Protein AF-A0A257RYE4-F1 (afdb_monomer)

Solvent-accessible surface area (backbone atoms only — not comparable to full-atom values): 8168 Å² total; per-residue (Å²): 142,91,80,87,78,92,73,82,79,84,75,86,45,85,80,33,40,86,55,72,39,76,69,47,79,41,74,54,96,78,28,30,35,41,33,24,20,39,55,48,86,47,36,35,88,93,44,72,76,59,67,23,27,33,32,30,32,32,14,76,34,89,86,32,77,66,42,45,20,61,78,75,15,63,53,46,64,40,50,80,56,34,47,49,28,53,45,74,47,48,75,47,85,86,32,39,30,35,28,32,25,35,39,45,88,49,67,57,56,55,50,91,85,35,56,69,59,32,64,77,27,52,55,86,39,78,36,78,74,47,43,54,44,79,57,93,50,39,55,42,73,66,129

Structure (mmCIF, N/CA/C/O backbone):
data_A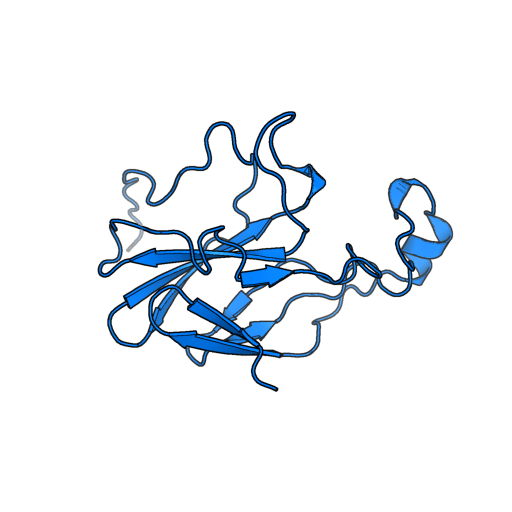F-A0A257RYE4-F1
#
_entry.id   AF-A0A257RYE4-F1
#
loop_
_atom_site.group_PDB
_atom_site.id
_atom_site.type_symbol
_atom_site.label_atom_id
_atom_site.label_alt_id
_atom_site.label_comp_id
_atom_site.label_asym_id
_atom_site.label_entity_id
_atom_site.label_seq_id
_atom_site.pdbx_PDB_ins_code
_atom_site.Cartn_x
_atom_site.Cartn_y
_atom_site.Cartn_z
_atom_site.occupancy
_atom_site.B_iso_or_equiv
_atom_site.auth_seq_id
_atom_site.auth_comp_id
_atom_site.auth_asym_id
_atom_site.auth_atom_id
_atom_site.pdbx_PDB_model_num
ATOM 1 N N . MET A 1 1 ? -31.290 11.494 1.521 1.00 61.91 1 MET A N 1
ATOM 2 C CA . MET A 1 1 ? -30.238 11.565 2.557 1.00 61.91 1 MET A CA 1
ATOM 3 C C . MET A 1 1 ? -28.946 11.955 1.848 1.00 61.91 1 MET A C 1
ATOM 5 O O . MET A 1 1 ? -28.357 11.114 1.193 1.00 61.91 1 MET A O 1
ATOM 9 N N . MET A 1 2 ? -28.600 13.244 1.813 1.00 76.50 2 MET A N 1
ATOM 10 C CA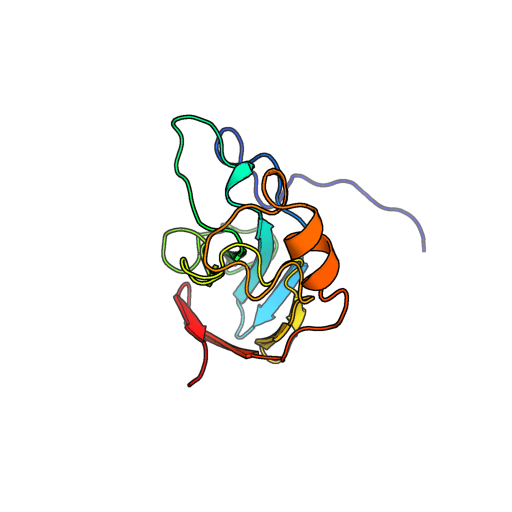 . MET A 1 2 ? -27.451 13.769 1.051 1.00 76.50 2 MET A CA 1
ATOM 11 C C . MET A 1 2 ? -26.900 15.007 1.761 1.00 76.50 2 MET A C 1
ATOM 13 O O . MET A 1 2 ? -27.008 16.126 1.271 1.00 76.50 2 MET A O 1
ATOM 17 N N . ARG A 1 3 ? -26.373 14.835 2.969 1.00 91.44 3 ARG A N 1
ATOM 18 C CA . ARG A 1 3 ? -25.585 15.888 3.605 1.00 91.44 3 ARG A CA 1
ATOM 19 C C . ARG A 1 3 ? -24.353 15.241 4.198 1.00 91.44 3 ARG A C 1
ATOM 21 O O . ARG A 1 3 ? -24.472 14.374 5.057 1.00 91.44 3 ARG A O 1
ATOM 28 N N . TRP A 1 4 ? -23.205 15.650 3.685 1.00 94.69 4 TRP A N 1
ATOM 29 C CA . TRP A 1 4 ? -21.902 15.247 4.181 1.00 94.69 4 TRP A CA 1
ATOM 30 C C . TRP A 1 4 ? -21.352 16.366 5.059 1.00 94.69 4 TRP A C 1
ATOM 32 O O . TRP A 1 4 ? -21.536 17.545 4.750 1.00 94.69 4 TRP A O 1
ATOM 42 N N . THR A 1 5 ? -20.693 15.983 6.146 1.00 96.12 5 THR A N 1
ATOM 43 C CA . THR A 1 5 ? -19.939 16.890 7.011 1.00 96.12 5 THR A CA 1
ATOM 44 C C . THR A 1 5 ? -18.484 16.463 6.933 1.00 96.12 5 THR A C 1
ATOM 46 O O . THR A 1 5 ? -18.185 15.293 7.167 1.00 96.12 5 THR A O 1
ATOM 49 N N . LEU A 1 6 ? -17.59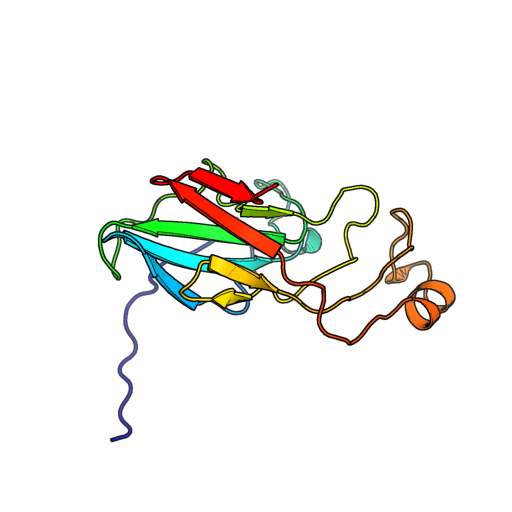9 17.394 6.579 1.00 96.94 6 LEU A N 1
ATOM 50 C CA . LEU A 1 6 ? -16.161 17.154 6.642 1.00 96.94 6 LEU A CA 1
ATOM 51 C C . LEU A 1 6 ? -15.733 17.074 8.109 1.00 96.94 6 LEU A C 1
ATOM 53 O O . LEU A 1 6 ? -16.173 17.879 8.929 1.00 96.94 6 LEU A O 1
ATOM 57 N N . LEU A 1 7 ? -14.897 16.089 8.410 1.00 97.12 7 LEU A N 1
ATOM 58 C CA . LEU A 1 7 ? -14.270 15.882 9.710 1.00 97.12 7 LEU A CA 1
ATOM 59 C C . LEU A 1 7 ? -12.753 16.007 9.549 1.00 97.12 7 LEU A C 1
ATOM 61 O O . LEU A 1 7 ? -12.251 16.053 8.422 1.00 97.12 7 LEU A O 1
ATOM 65 N N . ASP A 1 8 ? -12.039 16.021 10.670 1.00 97.12 8 ASP A N 1
ATOM 66 C CA . ASP A 1 8 ? -10.580 15.968 10.673 1.00 97.12 8 ASP A CA 1
ATOM 67 C C . ASP A 1 8 ? -10.065 14.689 9.982 1.00 97.12 8 ASP A C 1
ATOM 69 O O . ASP A 1 8 ? -10.727 13.641 10.033 1.00 97.12 8 ASP A O 1
ATOM 73 N N . PRO A 1 9 ? -8.893 14.748 9.322 1.00 96.69 9 PRO A N 1
ATOM 74 C CA . PRO A 1 9 ? -8.304 13.579 8.684 1.00 96.69 9 PRO A CA 1
ATOM 75 C C . PRO A 1 9 ? -7.966 12.498 9.718 1.00 96.69 9 PRO A C 1
ATOM 77 O O . PRO A 1 9 ? -7.473 12.786 10.805 1.00 96.69 9 PRO A O 1
ATOM 80 N N . LEU A 1 10 ? -8.188 11.230 9.356 1.00 97.31 10 LEU A N 1
ATOM 81 C CA . LEU A 1 10 ? -7.843 10.090 10.217 1.00 97.31 10 LEU A CA 1
ATOM 82 C C . LEU A 1 10 ? -6.329 9.845 10.286 1.00 97.31 10 LEU A C 1
ATOM 84 O O . LEU A 1 10 ? -5.809 9.435 11.321 1.00 97.31 10 LEU A O 1
ATOM 88 N N . ILE A 1 11 ? -5.649 10.037 9.154 1.00 97.56 11 ILE A N 1
ATOM 89 C CA . ILE A 1 11 ? -4.225 9.774 8.943 1.00 97.56 11 ILE A CA 1
ATOM 90 C C . ILE A 1 11 ? -3.704 10.876 8.018 1.00 97.56 11 ILE A C 1
ATOM 92 O O . ILE A 1 11 ? -4.344 11.177 7.008 1.00 97.56 11 ILE A O 1
ATOM 96 N N . THR A 1 12 ? -2.550 11.455 8.347 1.00 96.62 12 THR A N 1
ATOM 97 C CA . THR A 1 12 ? -1.797 12.342 7.450 1.00 96.62 12 THR A CA 1
ATOM 98 C C . THR A 1 12 ? -0.418 11.748 7.164 1.00 96.62 12 THR A C 1
ATOM 100 O O . THR A 1 12 ? 0.071 10.894 7.907 1.00 96.62 12 THR A O 1
ATOM 103 N N . ALA A 1 13 ? 0.191 12.163 6.055 1.00 95.81 13 ALA A N 1
ATOM 104 C CA . ALA A 1 13 ? 1.520 11.726 5.619 1.00 95.81 13 ALA A CA 1
ATOM 105 C C . ALA A 1 13 ? 2.402 12.933 5.256 1.00 95.81 13 ALA A C 1
ATOM 107 O O . ALA A 1 13 ? 3.200 12.884 4.319 1.00 95.81 13 ALA A O 1
ATOM 108 N N . ASP A 1 14 ? 2.228 14.032 5.995 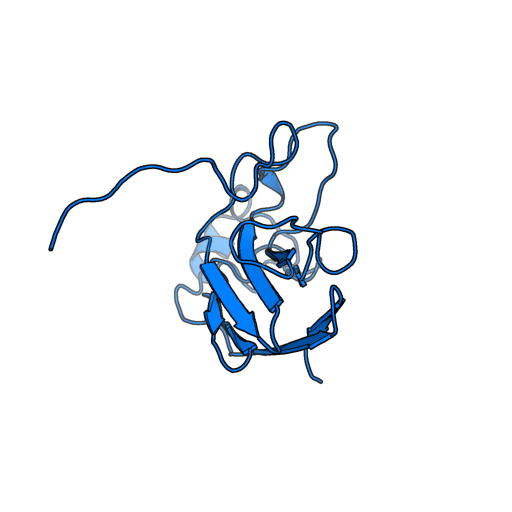1.00 94.88 14 ASP A N 1
ATOM 109 C CA . ASP A 1 14 ? 2.938 15.288 5.771 1.00 94.88 14 ASP A CA 1
ATOM 110 C C . ASP A 1 14 ? 4.457 15.070 5.849 1.00 94.88 14 ASP A C 1
ATOM 112 O O . ASP A 1 14 ? 4.970 14.510 6.819 1.00 94.88 14 ASP A O 1
ATOM 116 N N . GLY A 1 15 ? 5.179 15.482 4.802 1.00 94.00 15 GLY A N 1
ATOM 117 C CA . GLY A 1 15 ? 6.628 15.275 4.688 1.00 94.00 15 GLY A CA 1
ATOM 118 C C . GLY A 1 15 ? 7.060 13.814 4.490 1.00 94.00 15 GLY A C 1
ATOM 119 O O . GLY A 1 15 ? 8.244 13.514 4.627 1.00 94.00 15 GLY A O 1
ATOM 120 N N . VAL A 1 16 ? 6.124 12.903 4.194 1.00 95.12 16 VAL A N 1
ATOM 121 C CA . VAL A 1 16 ? 6.403 11.477 3.956 1.00 95.12 16 VAL A CA 1
ATOM 122 C C . VAL A 1 16 ? 6.032 11.066 2.537 1.00 95.12 16 VAL A C 1
ATOM 124 O O . VAL A 1 16 ? 6.875 10.535 1.822 1.00 95.12 16 VAL A O 1
ATOM 127 N N . CYS A 1 17 ? 4.781 11.275 2.127 1.00 94.62 17 CYS A N 1
ATOM 128 C CA . CYS A 1 17 ? 4.273 10.846 0.824 1.00 94.62 17 CYS A CA 1
ATOM 129 C C . CYS A 1 17 ? 3.091 11.724 0.409 1.00 94.62 17 CYS A C 1
ATOM 131 O O . CYS A 1 17 ? 2.244 12.044 1.242 1.00 94.62 17 CYS A O 1
ATOM 133 N N . ASN A 1 18 ? 3.012 12.098 -0.870 1.00 94.69 18 ASN A N 1
ATOM 134 C CA . ASN A 1 18 ? 1.939 12.969 -1.364 1.00 94.69 18 ASN A CA 1
ATOM 135 C C . ASN A 1 18 ? 0.640 12.214 -1.733 1.00 94.69 18 ASN A C 1
ATOM 137 O O . ASN A 1 18 ? -0.404 12.843 -1.901 1.00 94.69 18 ASN A O 1
ATOM 141 N N . GLU A 1 19 ? 0.688 10.881 -1.817 1.00 95.94 19 GLU A N 1
ATOM 142 C CA . GLU A 1 19 ? -0.409 10.036 -2.295 1.00 95.94 19 GLU A CA 1
ATOM 143 C C . GLU A 1 19 ? -0.722 8.892 -1.316 1.00 95.94 19 GLU A C 1
ATOM 145 O O . GLU A 1 19 ? 0.074 7.968 -1.115 1.00 95.94 19 GLU A O 1
ATOM 150 N N . LEU A 1 20 ? -1.923 8.951 -0.730 1.00 97.75 20 LEU A N 1
ATOM 151 C CA . LEU A 1 20 ? -2.574 7.855 -0.007 1.00 97.75 20 LEU A CA 1
ATOM 152 C C . LEU A 1 20 ? -3.794 7.403 -0.822 1.00 97.75 20 LEU A C 1
ATOM 154 O O . LEU A 1 20 ? -4.932 7.774 -0.530 1.00 97.75 20 LEU A O 1
ATOM 158 N N . GLU A 1 21 ? -3.556 6.673 -1.910 1.00 98.19 21 GLU A N 1
ATOM 159 C CA . GLU A 1 21 ? -4.588 6.386 -2.904 1.00 98.19 21 GLU A CA 1
ATOM 160 C C . GLU A 1 21 ? -5.582 5.313 -2.450 1.00 98.19 21 GLU A C 1
ATOM 162 O O . GLU A 1 21 ? -5.229 4.319 -1.812 1.00 98.19 21 GLU A O 1
ATOM 167 N N . ARG A 1 22 ? -6.847 5.477 -2.859 1.00 97.69 22 ARG A N 1
ATOM 168 C CA . ARG A 1 22 ? -7.952 4.542 -2.575 1.00 97.69 22 ARG A CA 1
ATOM 169 C C . ARG A 1 22 ? -8.051 4.146 -1.088 1.00 97.69 22 ARG A C 1
ATOM 171 O O . ARG A 1 22 ? -8.131 2.947 -0.789 1.00 97.69 22 ARG A O 1
ATOM 178 N N . PRO A 1 23 ? -8.068 5.113 -0.151 1.00 98.12 23 PRO A N 1
ATOM 179 C CA . PRO A 1 23 ? -8.146 4.792 1.262 1.00 98.12 23 PRO A CA 1
ATOM 180 C C . PRO A 1 23 ? -9.461 4.064 1.559 1.00 98.12 23 PRO A C 1
ATOM 182 O O . PRO A 1 23 ? -10.538 4.509 1.155 1.00 98.12 23 PRO A O 1
ATOM 185 N N . HIS A 1 24 ? -9.379 2.935 2.256 1.00 98.56 24 HIS A N 1
ATOM 186 C CA . HIS A 1 24 ? -10.547 2.159 2.665 1.00 98.56 24 HIS A CA 1
ATOM 187 C C . HIS A 1 24 ? -10.319 1.506 4.026 1.00 98.56 24 HIS A C 1
ATOM 189 O O . HIS A 1 24 ? -9.211 1.085 4.353 1.00 98.56 24 HIS A O 1
ATOM 195 N N . ALA A 1 25 ? -11.386 1.437 4.823 1.00 98.19 25 ALA A N 1
ATOM 196 C CA . ALA A 1 25 ? -11.360 0.830 6.145 1.00 98.19 25 ALA A CA 1
ATOM 197 C C . ALA A 1 25 ? -11.947 -0.588 6.114 1.00 98.19 25 ALA A C 1
ATOM 199 O O . ALA A 1 25 ? -13.034 -0.803 5.577 1.00 98.19 25 ALA A O 1
ATOM 200 N N . VAL A 1 26 ? -11.264 -1.531 6.758 1.00 98.44 26 VAL A N 1
ATOM 201 C CA . VAL A 1 26 ? -11.737 -2.892 7.026 1.00 98.44 26 VAL A CA 1
ATOM 202 C C . VAL A 1 26 ? -11.819 -3.078 8.538 1.00 98.44 26 VAL A C 1
ATOM 204 O O . VAL A 1 26 ? -10.831 -2.900 9.252 1.00 98.44 26 VAL A O 1
ATOM 207 N N . SER A 1 27 ? -13.002 -3.436 9.043 1.00 98.00 27 SER A N 1
ATOM 208 C CA . SER A 1 27 ? -13.148 -3.858 10.437 1.00 98.00 27 SER A CA 1
ATOM 209 C C . SER A 1 27 ? -12.886 -5.353 10.538 1.00 98.00 27 SER A C 1
ATOM 211 O O . SER A 1 27 ? -13.553 -6.151 9.881 1.00 98.00 27 SER A O 1
ATOM 213 N N . TYR A 1 28 ? -11.913 -5.736 11.358 1.00 98.19 28 TYR A N 1
ATOM 214 C CA . TYR A 1 28 ? -11.535 -7.131 11.538 1.00 98.19 28 TYR A CA 1
ATOM 215 C C . TYR A 1 28 ? -11.111 -7.378 12.984 1.00 98.19 28 TYR A C 1
ATOM 217 O O . TYR A 1 28 ? -10.267 -6.669 13.529 1.00 98.19 28 TYR A O 1
ATOM 225 N N . ARG A 1 29 ? -11.730 -8.382 13.623 1.00 96.75 29 ARG A N 1
ATOM 226 C CA . ARG A 1 29 ? -11.457 -8.801 15.014 1.00 96.75 29 ARG A CA 1
ATOM 227 C C . ARG A 1 29 ? -11.418 -7.643 16.025 1.00 96.75 29 ARG A C 1
ATOM 229 O O . ARG A 1 29 ? -10.537 -7.577 16.875 1.00 96.75 29 ARG A O 1
ATOM 236 N N . GLY A 1 30 ? -12.382 -6.726 15.927 1.00 96.88 30 GLY A N 1
ATOM 237 C CA . GLY A 1 30 ? -12.507 -5.589 16.847 1.00 96.88 30 GLY A CA 1
ATOM 238 C C . GLY A 1 30 ? -11.502 -4.456 16.613 1.00 96.88 30 GLY A C 1
ATOM 239 O O . GLY A 1 30 ? -11.475 -3.516 17.398 1.00 96.88 30 GLY A O 1
ATOM 240 N N . GLN A 1 31 ? -10.703 -4.518 15.545 1.00 98.25 31 GLN A N 1
ATOM 241 C CA . GLN A 1 31 ? -9.825 -3.432 15.112 1.00 98.25 31 GLN A CA 1
ATOM 242 C C . GLN A 1 31 ? -10.305 -2.828 13.787 1.00 98.25 31 GLN A C 1
ATOM 244 O O . GLN A 1 31 ? -11.052 -3.454 13.029 1.00 98.25 31 GLN A O 1
ATOM 249 N N . TYR A 1 32 ? -9.851 -1.606 13.516 1.00 98.62 32 TYR A N 1
ATOM 250 C CA . TYR A 1 32 ? -10.033 -0.891 12.259 1.00 98.62 32 TYR A CA 1
ATOM 251 C C . TYR A 1 32 ? -8.695 -0.810 11.536 1.00 98.62 32 TYR A C 1
ATOM 253 O O . TYR A 1 32 ? -7.739 -0.245 12.063 1.00 98.62 32 TYR A O 1
ATOM 261 N N . TYR A 1 33 ? -8.644 -1.368 10.332 1.00 98.81 33 TYR A N 1
ATOM 262 C CA . TYR A 1 33 ? -7.497 -1.299 9.438 1.00 98.81 33 TYR A CA 1
ATOM 263 C C . TYR A 1 33 ? -7.819 -0.320 8.318 1.00 98.81 33 TYR A C 1
ATOM 265 O O . TYR A 1 33 ? -8.799 -0.527 7.608 1.00 98.81 33 TYR A O 1
ATOM 273 N N . VAL A 1 34 ? -7.028 0.738 8.161 1.00 98.75 34 VAL A N 1
ATOM 274 C CA . VAL A 1 34 ? -7.136 1.652 7.017 1.00 98.75 34 VAL A CA 1
ATOM 275 C C . VAL A 1 34 ? -5.998 1.342 6.066 1.00 98.75 34 VAL A C 1
ATOM 277 O O . VAL A 1 34 ? -4.835 1.459 6.449 1.00 98.75 34 VAL A O 1
ATOM 280 N N . PHE A 1 35 ? -6.345 0.943 4.848 1.00 98.88 35 PHE A N 1
ATOM 281 C CA . PHE A 1 35 ? -5.410 0.583 3.792 1.00 98.88 35 PHE A CA 1
ATOM 282 C C . PHE A 1 35 ? -5.430 1.608 2.662 1.00 98.88 35 PHE A C 1
ATOM 284 O O . PHE A 1 35 ? -6.475 2.194 2.380 1.00 98.88 35 PHE A O 1
ATOM 291 N N . TRP A 1 36 ? -4.298 1.780 1.984 1.00 98.81 36 TRP A N 1
ATOM 292 C CA . TRP A 1 36 ? -4.164 2.614 0.789 1.00 98.81 36 TRP A CA 1
ATOM 293 C C . TRP A 1 36 ? -3.063 2.076 -0.133 1.00 98.81 36 TRP A C 1
ATOM 295 O O . TRP A 1 36 ? -2.174 1.335 0.293 1.00 98.81 36 TRP A O 1
ATOM 305 N N . SER A 1 37 ? -3.122 2.444 -1.410 1.00 98.56 37 SER A N 1
ATOM 306 C CA . SER A 1 37 ? -2.031 2.217 -2.363 1.00 98.56 37 SER A CA 1
ATOM 307 C C . SER A 1 37 ? -1.104 3.428 -2.399 1.00 98.56 37 SER A C 1
ATOM 309 O O . SER A 1 37 ? -1.554 4.562 -2.254 1.00 98.56 37 SER A O 1
ATOM 311 N N . THR A 1 38 ? 0.189 3.198 -2.603 1.00 97.56 38 THR A N 1
ATOM 312 C CA . THR A 1 38 ? 1.144 4.273 -2.902 1.00 97.56 38 THR A CA 1
ATOM 313 C C . THR A 1 38 ? 2.276 3.761 -3.789 1.00 97.56 38 THR A C 1
ATOM 315 O O . THR A 1 38 ? 2.498 2.548 -3.890 1.00 97.56 38 THR A O 1
ATOM 318 N N . GLN A 1 39 ? 2.954 4.673 -4.480 1.00 95.88 39 GLN A N 1
ATOM 319 C CA . GLN A 1 39 ? 4.033 4.361 -5.418 1.00 95.88 39 GLN A CA 1
ATOM 320 C C . GLN A 1 39 ? 5.391 4.741 -4.822 1.00 95.88 39 GLN A C 1
ATOM 322 O O . GLN A 1 39 ? 5.512 5.676 -4.038 1.00 95.88 39 GLN A O 1
ATOM 327 N N . ALA A 1 40 ? 6.456 4.051 -5.224 1.00 94.81 40 ALA A N 1
ATOM 328 C CA . ALA A 1 40 ? 7.797 4.383 -4.739 1.00 94.81 40 ALA A CA 1
ATOM 329 C C . ALA A 1 40 ? 8.237 5.816 -5.109 1.00 94.81 40 ALA A C 1
ATOM 331 O O . ALA A 1 40 ? 9.045 6.421 -4.412 1.00 94.81 40 ALA A O 1
ATOM 332 N N . THR A 1 41 ? 7.712 6.365 -6.207 1.00 93.38 41 THR A N 1
ATOM 333 C CA . THR A 1 41 ? 8.111 7.667 -6.765 1.00 93.38 41 THR A CA 1
ATOM 334 C C . THR A 1 41 ? 7.492 8.874 -6.069 1.00 93.38 41 THR A C 1
ATOM 336 O O . THR A 1 41 ? 7.875 9.996 -6.385 1.00 93.38 41 THR A O 1
ATOM 339 N N . VAL A 1 42 ? 6.533 8.659 -5.167 1.00 95.19 42 VAL A N 1
ATOM 340 C CA . VAL A 1 42 ? 5.743 9.728 -4.532 1.00 95.19 42 VAL A CA 1
ATOM 341 C C . VAL A 1 42 ? 6.091 9.973 -3.063 1.00 95.19 42 VAL A C 1
ATOM 343 O O . VAL A 1 42 ? 5.491 10.826 -2.405 1.00 95.19 42 VAL A O 1
ATOM 346 N N . PHE A 1 43 ? 7.101 9.260 -2.563 1.00 96.19 43 PHE A N 1
ATOM 347 C CA . PHE A 1 43 ? 7.726 9.553 -1.280 1.00 96.19 43 PHE A CA 1
ATOM 348 C C . PHE A 1 43 ? 8.562 10.837 -1.344 1.00 96.19 43 PHE A C 1
ATOM 350 O O . PHE A 1 43 ? 9.167 11.161 -2.368 1.00 96.19 43 PHE A O 1
ATOM 357 N N . GLU A 1 44 ? 8.609 11.547 -0.220 1.00 94.12 44 GLU A N 1
ATOM 358 C CA . GLU A 1 44 ? 9.365 12.786 -0.055 1.00 94.12 44 GLU A CA 1
ATOM 359 C C . GLU A 1 44 ? 10.872 12.563 -0.243 1.00 94.12 44 GLU A C 1
ATOM 361 O O . GLU A 1 44 ? 11.448 11.566 0.211 1.00 94.12 44 GLU A O 1
ATOM 366 N N . GLN A 1 45 ? 11.547 13.518 -0.885 1.00 89.81 45 GLN A N 1
ATOM 367 C CA . GLN A 1 45 ? 12.983 13.411 -1.113 1.00 89.81 45 GLN A CA 1
ATOM 368 C C . GLN A 1 45 ? 13.752 13.594 0.200 1.00 89.81 45 GLN A C 1
ATOM 370 O O . GLN A 1 45 ? 13.590 14.578 0.913 1.00 89.81 45 GLN A O 1
ATOM 375 N N . GLY A 1 46 ? 14.629 12.641 0.521 1.00 86.88 46 GLY A N 1
ATOM 376 C CA . GLY A 1 46 ? 15.384 12.648 1.781 1.00 86.88 46 GLY A CA 1
ATOM 377 C C . GLY A 1 46 ? 14.580 12.182 3.002 1.00 86.88 46 GLY A C 1
ATOM 378 O O . GLY A 1 46 ? 15.140 12.119 4.096 1.00 86.88 46 GLY A O 1
ATOM 379 N N . GLY A 1 47 ? 13.304 11.826 2.818 1.00 88.06 47 GLY A N 1
ATOM 380 C CA . GLY A 1 47 ? 12.466 11.175 3.819 1.00 88.06 47 GLY A CA 1
ATOM 381 C C . GLY A 1 47 ? 12.566 9.642 3.791 1.00 88.06 47 GLY A C 1
ATOM 382 O O . GLY A 1 47 ? 13.378 9.068 3.055 1.00 88.06 47 GLY A O 1
ATOM 383 N N . PRO A 1 48 ? 11.748 8.946 4.602 1.00 88.38 48 PRO A N 1
ATOM 384 C CA . PRO A 1 48 ? 11.601 7.499 4.498 1.00 88.38 48 PRO A CA 1
ATOM 385 C C . PRO A 1 48 ? 10.995 7.126 3.139 1.00 88.38 48 PRO A C 1
ATOM 387 O O . PRO A 1 48 ? 10.042 7.752 2.685 1.00 88.38 48 PRO A O 1
ATOM 390 N N . VAL A 1 49 ? 11.527 6.076 2.512 1.00 93.69 49 VAL A N 1
ATOM 391 C CA . VAL A 1 49 ? 11.061 5.567 1.214 1.00 93.69 49 VAL A CA 1
ATOM 392 C C . VAL A 1 49 ? 10.594 4.123 1.336 1.00 93.69 49 VAL A C 1
ATOM 394 O O . VAL A 1 49 ? 11.054 3.376 2.203 1.00 93.69 49 VAL A O 1
ATOM 397 N N . GLY A 1 50 ? 9.710 3.704 0.436 1.00 95.12 50 GLY A N 1
ATOM 398 C CA . GLY A 1 50 ? 9.299 2.311 0.335 1.00 95.12 50 GLY A CA 1
ATOM 399 C C . GLY A 1 50 ? 8.871 1.913 -1.079 1.00 95.12 50 GLY A C 1
ATOM 400 O O . GLY A 1 50 ? 8.810 2.757 -1.973 1.00 95.12 50 GLY A O 1
ATOM 401 N N . PRO A 1 51 ? 8.647 0.611 -1.313 1.00 97.19 51 PRO A N 1
ATOM 402 C CA . PRO A 1 51 ? 8.263 0.101 -2.623 1.00 97.19 51 PRO A CA 1
ATOM 403 C C . PRO A 1 51 ? 6.824 0.485 -2.987 1.00 97.19 51 PRO A C 1
ATOM 405 O O . PRO A 1 51 ? 5.979 0.687 -2.123 1.00 97.19 51 PRO A O 1
ATOM 408 N N . THR A 1 52 ? 6.513 0.480 -4.283 1.00 97.88 52 THR A N 1
ATOM 409 C CA . THR A 1 52 ? 5.120 0.517 -4.746 1.00 97.88 52 THR A CA 1
ATOM 410 C C . THR A 1 52 ? 4.350 -0.668 -4.162 1.00 97.88 52 THR A C 1
ATOM 412 O O . THR A 1 52 ? 4.794 -1.818 -4.266 1.00 97.88 52 THR A O 1
ATOM 415 N N . GLY A 1 53 ? 3.197 -0.403 -3.551 1.00 98.25 53 GLY A N 1
ATOM 416 C CA . GLY A 1 53 ? 2.461 -1.444 -2.847 1.00 98.25 53 GLY A CA 1
ATOM 417 C C . GLY A 1 53 ? 1.232 -0.971 -2.081 1.00 98.25 53 GLY A C 1
ATOM 418 O O . GLY A 1 53 ? 0.765 0.160 -2.223 1.00 98.25 53 GLY A O 1
ATOM 419 N N . LEU A 1 54 ? 0.719 -1.890 -1.268 1.00 98.81 54 LEU A N 1
ATOM 420 C CA . LEU A 1 54 ? -0.335 -1.687 -0.287 1.00 98.81 54 LEU A CA 1
ATOM 421 C C . LEU A 1 54 ? 0.291 -1.342 1.062 1.00 98.81 54 LEU A C 1
ATOM 423 O O . LEU A 1 54 ? 1.136 -2.078 1.586 1.00 98.81 54 LEU A O 1
ATOM 427 N N . TYR A 1 55 ? -0.192 -0.256 1.643 1.00 98.81 55 TYR A N 1
ATOM 428 C CA . TYR A 1 55 ? 0.178 0.209 2.966 1.00 98.81 55 TYR A CA 1
ATOM 429 C C . TYR A 1 55 ? -1.058 0.278 3.858 1.00 98.81 55 TYR A C 1
ATOM 431 O O . TYR A 1 55 ? -2.190 0.290 3.371 1.00 98.81 55 TYR A O 1
ATOM 439 N N . GLY A 1 56 ? -0.855 0.300 5.172 1.00 98.62 56 GLY A N 1
ATOM 440 C CA . GLY A 1 56 ? -1.948 0.417 6.118 1.00 98.62 56 GLY A CA 1
ATOM 441 C C . GLY A 1 56 ? -1.541 0.781 7.541 1.00 98.62 56 GLY A C 1
ATOM 442 O O . GLY A 1 56 ? -0.406 0.581 7.981 1.00 98.62 56 GLY A O 1
ATOM 443 N N . MET A 1 57 ? -2.523 1.283 8.284 1.00 98.81 57 MET A N 1
ATOM 444 C CA . MET A 1 57 ? -2.453 1.482 9.731 1.00 98.81 57 MET A CA 1
ATOM 445 C C . MET A 1 57 ? -3.612 0.771 10.422 1.00 98.81 57 MET A C 1
ATOM 447 O O . MET A 1 57 ? -4.665 0.549 9.825 1.00 98.81 57 MET A O 1
ATOM 451 N N . VAL A 1 58 ? -3.432 0.449 11.701 1.00 98.88 58 VAL A N 1
ATOM 452 C CA . VAL A 1 58 ? -4.450 -0.194 12.536 1.00 98.88 58 VAL A CA 1
ATOM 453 C C . VAL A 1 58 ? -4.762 0.639 13.776 1.00 98.88 58 VAL A C 1
ATOM 455 O O . VAL A 1 58 ? -3.873 1.256 14.364 1.00 98.88 58 VAL A O 1
ATOM 458 N N . ALA A 1 59 ? -6.023 0.634 14.198 1.00 98.69 59 ALA A N 1
ATOM 459 C CA . ALA A 1 59 ? -6.503 1.302 15.401 1.00 98.69 59 ALA A CA 1
ATOM 460 C C . ALA A 1 59 ? -7.574 0.468 16.130 1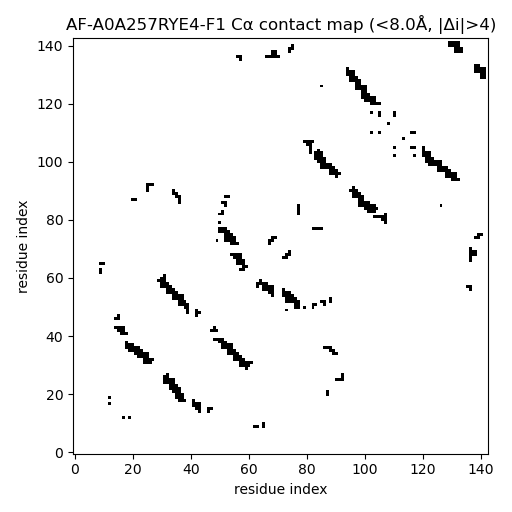.00 98.69 59 ALA A C 1
ATOM 462 O O . ALA A 1 59 ? -8.278 -0.327 15.503 1.00 98.69 59 ALA A O 1
ATOM 463 N N . PRO A 1 60 ? -7.754 0.658 17.452 1.00 98.00 60 PRO A N 1
ATOM 464 C CA . PRO A 1 60 ? -8.864 0.055 18.194 1.00 98.00 60 PRO A CA 1
ATOM 465 C C . PRO A 1 60 ? -10.216 0.743 17.919 1.00 98.00 60 PRO A C 1
ATOM 467 O O . PRO A 1 60 ? -11.262 0.212 18.282 1.00 98.00 60 PRO A O 1
ATOM 470 N N . SER A 1 61 ? -10.216 1.923 17.289 1.00 97.75 61 SER A N 1
ATOM 471 C CA . SER A 1 61 ? -11.419 2.670 16.911 1.00 97.75 61 SER A CA 1
ATOM 472 C C . SER A 1 61 ? -11.254 3.304 15.528 1.00 97.75 61 SER A C 1
ATOM 474 O O . SER A 1 61 ? -10.130 3.555 15.096 1.00 97.75 61 SER A O 1
ATOM 476 N N . LEU A 1 62 ? -12.365 3.613 14.852 1.00 96.69 62 LEU A N 1
ATOM 477 C CA . LEU A 1 62 ? -12.344 4.272 13.541 1.00 96.69 62 LEU A CA 1
ATOM 478 C C . LEU A 1 62 ? -11.602 5.620 13.565 1.00 96.69 62 LEU A C 1
ATOM 480 O O . LEU A 1 62 ? -10.979 5.994 12.576 1.00 96.69 62 LEU A O 1
ATOM 484 N N . PHE A 1 63 ? -11.643 6.331 14.692 1.00 97.31 63 PHE A N 1
ATOM 485 C CA . PHE A 1 63 ? -10.992 7.632 14.866 1.00 97.31 63 PHE A CA 1
ATOM 486 C C . PHE A 1 63 ? -9.597 7.529 15.503 1.00 97.31 63 PHE A C 1
ATOM 488 O O . PHE A 1 63 ? -9.030 8.535 15.917 1.00 97.31 63 PHE A O 1
ATOM 495 N N . GLY A 1 64 ? -9.021 6.324 15.575 1.00 96.44 64 GLY A N 1
ATOM 496 C CA . GLY A 1 64 ? -7.658 6.112 16.056 1.00 96.44 64 GLY A CA 1
ATOM 497 C C . GLY A 1 64 ? -7.548 5.751 17.549 1.00 96.44 64 GLY A C 1
ATOM 498 O O . GLY A 1 64 ? -8.522 5.283 18.152 1.00 96.44 64 GLY A O 1
ATOM 499 N N . PRO A 1 65 ? -6.352 5.916 18.148 1.00 97.06 65 PRO A N 1
ATOM 500 C CA . PRO A 1 65 ? -5.110 6.318 17.481 1.00 97.06 65 PRO A CA 1
ATOM 501 C C . PRO A 1 65 ? -4.609 5.224 16.525 1.00 97.06 65 PRO A C 1
ATOM 503 O O . PRO A 1 65 ? -4.630 4.037 16.859 1.00 97.06 65 PRO A O 1
ATOM 506 N N . TYR A 1 66 ? -4.174 5.634 15.333 1.00 98.50 66 TYR A N 1
ATOM 507 C CA . TYR A 1 66 ? -3.622 4.737 14.319 1.00 98.50 66 TYR A CA 1
ATOM 508 C C . TYR A 1 66 ? -2.136 4.470 14.561 1.00 98.50 66 TYR A C 1
ATOM 510 O O . TYR A 1 66 ? -1.385 5.368 14.938 1.00 98.50 66 TYR A O 1
ATOM 518 N N . ARG A 1 67 ? -1.712 3.225 14.324 1.00 98.38 67 ARG A N 1
ATOM 519 C CA . ARG A 1 67 ? -0.302 2.814 14.319 1.00 98.38 67 ARG A CA 1
ATOM 520 C C . ARG A 1 67 ? 0.040 2.051 13.034 1.00 98.38 67 ARG A C 1
ATOM 522 O O . ARG A 1 67 ? -0.828 1.338 12.522 1.00 98.38 67 ARG A O 1
ATOM 529 N N . PRO A 1 68 ? 1.268 2.179 12.510 1.00 98.38 68 PRO A N 1
ATOM 530 C CA . PRO A 1 68 ? 1.670 1.525 11.269 1.00 98.38 68 PRO A CA 1
ATOM 531 C C . PRO A 1 68 ? 1.650 -0.002 11.394 1.00 98.38 68 PRO A C 1
ATOM 533 O O . PRO A 1 68 ? 2.191 -0.564 12.347 1.00 98.38 68 PRO A O 1
ATOM 536 N N . ILE A 1 69 ? 1.069 -0.677 10.401 1.00 98.75 69 ILE A N 1
ATOM 537 C CA . ILE A 1 69 ? 1.162 -2.138 10.277 1.00 98.75 69 ILE A CA 1
ATOM 538 C C . ILE A 1 69 ? 2.611 -2.515 9.936 1.00 98.75 69 ILE A C 1
ATOM 540 O O . ILE A 1 69 ? 3.285 -1.801 9.199 1.00 98.75 69 ILE A O 1
ATOM 544 N N . ASN A 1 70 ? 3.119 -3.618 10.480 1.00 98.62 70 ASN A N 1
ATOM 545 C CA . ASN A 1 70 ? 4.499 -4.086 10.331 1.00 98.62 70 ASN A CA 1
ATOM 546 C C . ASN A 1 70 ? 5.555 -3.033 10.732 1.00 98.62 70 ASN A C 1
ATOM 548 O O . ASN A 1 70 ? 6.691 -3.074 10.264 1.00 98.62 70 ASN A O 1
ATOM 552 N N . GLY A 1 71 ? 5.188 -2.063 11.577 1.00 97.88 71 GLY A N 1
ATOM 553 C CA . GLY A 1 71 ? 6.059 -0.979 12.044 1.00 97.88 71 GLY A CA 1
ATOM 554 C C . GLY A 1 71 ? 6.347 0.123 11.015 1.00 97.88 71 GLY A C 1
ATOM 555 O O . GLY A 1 71 ? 6.606 1.253 11.416 1.00 97.88 71 GLY A O 1
ATOM 556 N N . SER A 1 72 ? 6.261 -0.164 9.713 1.00 97.06 72 SER A N 1
ATOM 557 C CA . SER A 1 72 ? 6.520 0.796 8.622 1.00 97.06 72 SER A CA 1
ATOM 558 C C . SER A 1 72 ? 5.266 1.253 7.874 1.00 97.06 72 SER A C 1
ATOM 560 O O . SER A 1 72 ? 5.317 2.197 7.091 1.00 97.06 72 SER A O 1
ATOM 562 N N . GLY A 1 73 ? 4.147 0.564 8.077 1.00 98.12 73 GLY A N 1
ATOM 563 C CA . G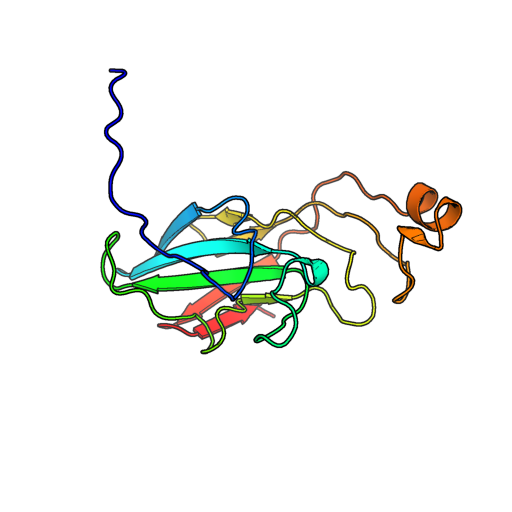LY A 1 73 ? 2.925 0.698 7.300 1.00 98.12 73 GLY A CA 1
ATOM 564 C C . GLY A 1 73 ? 2.893 -0.213 6.074 1.00 98.12 73 GLY A C 1
ATOM 565 O O . GLY A 1 73 ? 1.823 -0.383 5.509 1.00 98.12 73 GLY A O 1
ATOM 566 N N . LEU A 1 74 ? 4.008 -0.824 5.659 1.00 98.44 74 LEU A N 1
ATOM 567 C CA . LEU A 1 74 ? 4.040 -1.693 4.481 1.00 98.44 74 LEU A CA 1
ATOM 568 C C . LEU A 1 74 ? 3.324 -3.027 4.755 1.00 98.44 74 LEU A C 1
ATOM 570 O O . LEU A 1 74 ? 3.721 -3.790 5.638 1.00 98.44 74 LEU A O 1
ATOM 574 N N . VAL A 1 75 ? 2.303 -3.332 3.952 1.00 98.69 75 VAL A N 1
ATOM 575 C CA . VAL A 1 75 ? 1.494 -4.559 4.063 1.00 98.69 75 VAL A CA 1
ATOM 576 C C . VAL A 1 75 ? 1.865 -5.556 2.970 1.00 98.69 75 VAL A C 1
ATOM 578 O O . VAL A 1 75 ? 2.109 -6.726 3.256 1.00 98.69 75 VAL A O 1
ATOM 581 N N . LEU A 1 76 ? 1.922 -5.093 1.720 1.00 98.25 76 LEU A N 1
ATOM 582 C CA . LEU A 1 76 ? 2.252 -5.910 0.555 1.00 98.25 76 LEU A CA 1
ATOM 583 C C . LEU A 1 76 ? 2.997 -5.055 -0.469 1.00 98.25 76 LEU A C 1
ATOM 585 O O . LEU A 1 76 ? 2.509 -4.003 -0.869 1.00 98.25 76 LEU A O 1
ATOM 589 N N . ALA A 1 77 ? 4.167 -5.514 -0.902 1.00 97.75 77 ALA A N 1
ATOM 590 C CA . ALA A 1 77 ? 4.996 -4.829 -1.887 1.00 97.75 77 ALA A CA 1
ATOM 591 C C . ALA A 1 77 ? 4.992 -5.564 -3.226 1.00 97.75 77 ALA A C 1
ATOM 593 O O . ALA A 1 77 ? 4.978 -6.798 -3.261 1.00 97.75 77 ALA A O 1
ATOM 594 N N . ASN A 1 78 ? 5.129 -4.812 -4.317 1.00 97.81 78 ASN A N 1
ATOM 595 C CA . ASN A 1 78 ? 5.613 -5.402 -5.559 1.00 97.81 78 ASN A CA 1
ATOM 596 C C . ASN A 1 78 ? 7.047 -5.932 -5.357 1.00 97.81 78 ASN A C 1
ATOM 598 O O . ASN A 1 78 ? 7.846 -5.306 -4.651 1.00 97.81 78 ASN A O 1
ATOM 602 N N . PRO A 1 79 ? 7.404 -7.077 -5.963 1.00 96.12 79 PRO A N 1
ATOM 603 C CA . PRO A 1 79 ? 8.743 -7.630 -5.840 1.00 96.12 79 PRO A CA 1
ATOM 604 C C . PRO A 1 79 ? 9.768 -6.698 -6.511 1.00 96.12 79 PRO A C 1
ATOM 606 O O . PRO A 1 79 ? 9.475 -6.133 -7.566 1.00 96.12 79 PRO A O 1
ATOM 609 N N . PRO A 1 80 ? 11.003 -6.582 -5.986 1.00 94.88 80 PRO A N 1
ATOM 610 C CA . PRO A 1 80 ? 12.030 -5.719 -6.579 1.00 94.88 80 PRO A CA 1
ATOM 611 C C . PRO A 1 80 ? 12.361 -6.037 -8.044 1.00 94.88 80 PRO A C 1
ATOM 613 O O . PRO A 1 80 ? 12.771 -5.155 -8.792 1.00 94.88 80 PRO A O 1
ATOM 616 N N . SER A 1 81 ? 12.178 -7.292 -8.466 1.00 96.25 81 SER A N 1
ATOM 617 C CA . SER A 1 81 ? 12.370 -7.716 -9.856 1.00 96.25 81 SER A CA 1
ATOM 618 C C . SER A 1 81 ? 11.263 -7.244 -10.799 1.00 96.25 81 SER A C 1
ATOM 620 O O . SER A 1 81 ? 11.489 -7.182 -12.001 1.00 96.25 81 SER A O 1
ATOM 622 N N . GLU A 1 82 ? 10.074 -6.933 -10.284 1.00 97.19 82 GLU A N 1
ATOM 623 C CA . GLU A 1 82 ? 8.916 -6.467 -11.055 1.00 97.19 82 GLU A CA 1
ATOM 624 C C . GLU A 1 82 ? 8.173 -5.367 -10.265 1.00 97.19 82 GLU A C 1
ATOM 626 O O . GLU A 1 82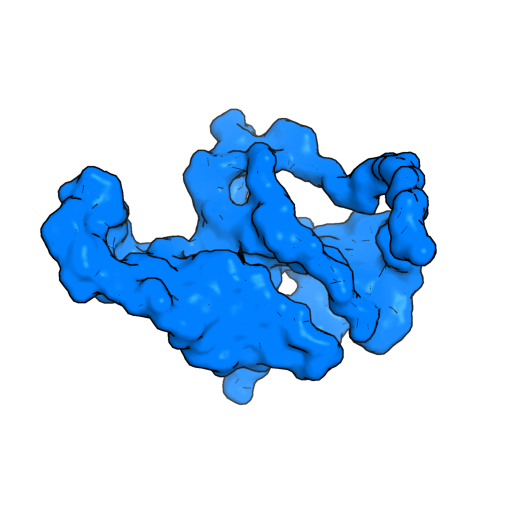 ? 7.035 -5.553 -9.827 1.00 97.19 82 GLU A O 1
ATOM 631 N N . PRO A 1 83 ? 8.810 -4.200 -10.045 1.00 96.94 83 PRO A N 1
ATOM 632 C CA . PRO A 1 83 ? 8.322 -3.182 -9.108 1.00 96.94 83 PRO A CA 1
ATOM 633 C C . PRO A 1 83 ? 7.031 -2.486 -9.568 1.00 96.94 83 PRO A C 1
ATOM 635 O O . PRO A 1 83 ? 6.377 -1.807 -8.778 1.00 96.94 83 PRO A O 1
ATOM 638 N N . THR A 1 84 ? 6.658 -2.657 -10.838 1.00 96.75 84 THR A N 1
ATOM 639 C CA . THR A 1 84 ? 5.492 -2.029 -11.478 1.00 96.75 84 THR A CA 1
ATOM 640 C C . THR A 1 84 ? 4.427 -3.044 -11.900 1.00 96.75 84 THR A C 1
ATOM 642 O O . THR A 1 84 ? 3.508 -2.678 -12.617 1.00 96.75 84 THR A O 1
ATOM 645 N N . GLN A 1 85 ? 4.500 -4.311 -11.461 1.00 97.75 85 GLN A N 1
ATOM 646 C CA . GLN A 1 85 ? 3.586 -5.352 -11.961 1.00 97.75 85 GLN A CA 1
ATOM 647 C C . GLN A 1 85 ? 2.126 -5.196 -11.535 1.00 97.75 85 GLN A C 1
ATOM 649 O O . GLN A 1 85 ? 1.244 -5.713 -12.216 1.00 97.75 85 GLN A O 1
ATOM 654 N N . ALA A 1 86 ? 1.858 -4.542 -10.403 1.00 98.19 86 ALA A N 1
ATOM 655 C CA . ALA A 1 86 ? 0.517 -4.448 -9.846 1.00 98.19 86 ALA A CA 1
ATOM 656 C C . ALA A 1 86 ? 0.288 -3.130 -9.106 1.00 98.19 86 ALA A C 1
ATOM 658 O O . ALA A 1 86 ? 1.185 -2.621 -8.426 1.00 98.19 86 ALA A O 1
ATOM 659 N N . TYR A 1 87 ? -0.928 -2.593 -9.207 1.00 98.38 87 TYR A N 1
ATOM 660 C CA . TYR A 1 87 ? -1.297 -1.362 -8.514 1.00 98.38 87 TYR A CA 1
ATOM 661 C C . TYR A 1 87 ? -2.791 -1.285 -8.178 1.00 98.38 87 TYR A C 1
ATOM 663 O O . TYR A 1 87 ? -3.579 -2.149 -8.566 1.00 98.38 87 TYR A O 1
ATOM 671 N N . SER A 1 88 ? -3.196 -0.245 -7.439 1.00 97.94 88 SER A N 1
ATOM 672 C CA . SER A 1 88 ? -4.585 -0.041 -7.006 1.00 97.94 88 SER A CA 1
ATOM 673 C C . SER A 1 88 ? -5.130 -1.237 -6.214 1.00 97.94 88 SER A C 1
ATOM 675 O O . SER A 1 88 ? -6.161 -1.825 -6.546 1.00 97.94 88 SER A O 1
ATOM 677 N N . TRP A 1 89 ? -4.415 -1.585 -5.149 1.00 98.56 89 TRP A N 1
ATOM 678 C CA . TRP A 1 89 ? -4.753 -2.673 -4.242 1.00 98.56 89 TRP A CA 1
ATOM 679 C C . TRP A 1 89 ? -6.074 -2.424 -3.498 1.00 98.56 89 TRP A C 1
ATOM 681 O O . TRP A 1 89 ? -6.402 -1.289 -3.143 1.00 98.56 89 TRP A O 1
ATOM 691 N N . TRP A 1 90 ? -6.826 -3.494 -3.242 1.00 98.62 90 TRP A N 1
ATOM 692 C CA . TRP A 1 90 ? -8.105 -3.469 -2.535 1.00 98.62 90 TRP A CA 1
ATOM 693 C C . TRP A 1 90 ? -8.254 -4.688 -1.625 1.00 98.62 90 TRP A C 1
ATOM 695 O O . TRP A 1 90 ? -8.190 -5.821 -2.106 1.00 98.62 90 TRP A O 1
ATOM 705 N N . VAL A 1 91 ? -8.467 -4.452 -0.329 1.00 98.75 91 VAL A N 1
ATOM 706 C CA . VAL A 1 91 ? -8.660 -5.490 0.692 1.00 98.75 91 VAL A CA 1
ATOM 707 C C . VAL A 1 91 ? -10.151 -5.637 0.992 1.00 98.75 91 VAL A C 1
ATOM 709 O O . VAL A 1 91 ? -10.839 -4.662 1.296 1.00 98.75 91 VAL A O 1
ATOM 712 N N . MET A 1 92 ? -10.662 -6.862 0.914 1.00 98.19 92 MET A N 1
ATOM 713 C CA . MET A 1 92 ? -12.055 -7.192 1.221 1.00 98.19 92 MET A CA 1
ATOM 714 C C . MET A 1 92 ? -12.238 -7.611 2.685 1.00 98.19 92 MET A C 1
ATOM 716 O O . MET A 1 92 ? -11.280 -7.815 3.430 1.00 98.19 92 MET A O 1
ATOM 720 N N . GLY A 1 93 ? -13.498 -7.729 3.118 1.00 97.00 93 GLY A N 1
ATOM 721 C CA . GLY A 1 93 ? -13.845 -8.047 4.510 1.00 97.00 93 GLY A CA 1
ATOM 722 C C . GLY A 1 93 ? -13.406 -9.441 4.978 1.00 97.00 93 GLY A C 1
ATOM 723 O O . GLY A 1 93 ? -13.239 -9.655 6.175 1.00 97.00 93 GLY A O 1
ATOM 724 N N . ASP A 1 94 ? -13.183 -10.372 4.051 1.00 97.31 94 ASP A N 1
ATOM 725 C CA . ASP A 1 94 ? -12.612 -11.700 4.305 1.00 97.31 94 ASP A CA 1
ATOM 726 C C . ASP A 1 94 ? -11.076 -11.726 4.191 1.00 97.31 94 ASP A C 1
ATOM 728 O O . ASP A 1 94 ? -10.466 -12.792 4.253 1.00 97.31 94 ASP A O 1
ATOM 732 N N . LEU A 1 95 ? -10.448 -10.553 4.052 1.00 98.44 95 LEU A N 1
ATOM 733 C CA . LEU A 1 95 ? -9.010 -10.343 3.867 1.00 98.44 95 LEU A CA 1
ATOM 734 C C . LEU A 1 95 ? -8.433 -10.895 2.560 1.00 98.44 95 LEU A C 1
ATOM 736 O O . LEU A 1 95 ? -7.210 -10.911 2.394 1.00 98.44 95 LEU A O 1
ATOM 740 N N . SER A 1 96 ? -9.282 -11.289 1.612 1.00 98.44 96 SER A N 1
ATOM 741 C CA . SER A 1 96 ? -8.824 -11.435 0.238 1.00 98.44 96 SER A CA 1
ATOM 742 C C . SER A 1 96 ? -8.402 -10.060 -0.299 1.00 98.44 96 SER A C 1
ATOM 744 O O . SER A 1 96 ? -8.977 -9.020 0.046 1.00 98.44 96 SER A O 1
ATOM 746 N N . VAL A 1 97 ? -7.338 -10.029 -1.095 1.00 98.50 97 VAL A N 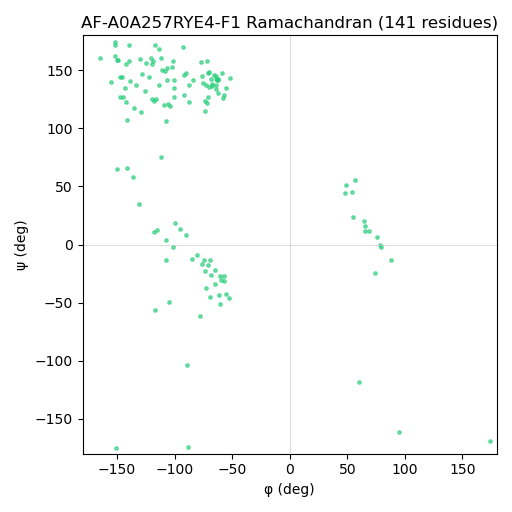1
ATOM 747 C CA . VAL A 1 97 ? -6.754 -8.800 -1.636 1.00 98.50 97 VAL A CA 1
ATOM 748 C C . VAL A 1 97 ? -6.484 -8.965 -3.124 1.00 98.50 97 VAL A C 1
ATOM 750 O O . VAL A 1 97 ? -5.998 -10.001 -3.573 1.00 98.50 97 VAL A O 1
ATOM 753 N N . THR A 1 98 ? -6.808 -7.938 -3.901 1.00 98.44 98 THR A N 1
ATOM 754 C CA . THR A 1 98 ? -6.562 -7.906 -5.348 1.00 98.44 98 THR A CA 1
ATOM 755 C C . THR A 1 98 ? -6.085 -6.520 -5.781 1.00 98.44 98 THR A C 1
ATOM 757 O O . THR A 1 98 ? -6.070 -5.576 -4.991 1.00 98.44 98 THR A O 1
ATOM 760 N N . SER A 1 99 ? -5.670 -6.416 -7.034 1.00 98.62 99 SER A N 1
ATOM 761 C CA . SER A 1 99 ? -5.150 -5.232 -7.720 1.00 98.62 99 SER A CA 1
ATOM 762 C C . SER A 1 99 ? -5.475 -5.356 -9.211 1.00 98.62 99 SER A C 1
ATOM 764 O O . SER A 1 99 ? -6.158 -6.296 -9.624 1.00 98.62 99 SER A O 1
ATOM 766 N N . PHE A 1 100 ? -5.009 -4.430 -10.044 1.00 98.56 100 PHE A N 1
ATOM 767 C CA . PHE A 1 100 ? -4.883 -4.706 -11.478 1.00 98.56 100 PHE A CA 1
ATOM 768 C C . PHE A 1 100 ? -3.423 -4.993 -11.828 1.00 98.56 100 PHE A C 1
ATOM 770 O O . PHE A 1 100 ? -2.511 -4.512 -11.152 1.00 98.56 100 PHE A O 1
ATOM 777 N N . VAL A 1 101 ? -3.214 -5.775 -12.887 1.00 98.44 101 VAL A N 1
ATOM 778 C CA . VAL A 1 101 ? -1.899 -5.968 -13.503 1.00 98.44 101 VAL A CA 1
ATOM 779 C C . VAL A 1 101 ? -1.543 -4.701 -14.271 1.00 98.44 101 VAL A C 1
ATOM 781 O O . VAL A 1 101 ? -2.210 -4.375 -15.256 1.00 98.44 101 VAL A O 1
ATOM 784 N N . ASP A 1 102 ? -0.503 -4.006 -13.825 1.00 97.75 102 ASP A N 1
ATOM 785 C CA . ASP A 1 102 ? 0.006 -2.799 -14.472 1.00 97.75 102 ASP A CA 1
ATOM 786 C C . ASP A 1 102 ? 1.063 -3.185 -15.521 1.00 97.75 102 ASP A C 1
ATOM 788 O O . ASP A 1 102 ? 0.690 -3.740 -16.556 1.00 97.75 102 ASP A O 1
ATOM 792 N N . TYR A 1 103 ? 2.361 -3.010 -15.263 1.00 97.75 103 TYR A N 1
ATOM 793 C CA . TYR A 1 103 ? 3.427 -3.404 -16.194 1.00 97.75 103 TYR A CA 1
ATOM 794 C C . TYR A 1 103 ? 4.183 -4.644 -15.705 1.00 97.75 103 TYR A C 1
ATOM 796 O O . TYR A 1 103 ? 5.002 -4.569 -14.788 1.00 97.75 103 TYR A O 1
ATOM 804 N N . TRP A 1 104 ? 3.951 -5.794 -16.338 1.00 96.12 104 TRP A N 1
ATOM 805 C CA . TRP A 1 104 ? 4.561 -7.072 -15.944 1.00 96.12 104 TRP A CA 1
ATOM 806 C C . TRP A 1 104 ? 5.745 -7.464 -16.839 1.00 96.12 104 TRP A C 1
ATOM 808 O O . TRP A 1 104 ? 5.881 -7.006 -17.964 1.00 96.12 104 TRP A O 1
ATOM 818 N N . GLY A 1 105 ? 6.656 -8.316 -16.368 1.00 96.19 105 GLY A N 1
ATOM 819 C CA . GLY A 1 105 ? 7.750 -8.821 -17.213 1.00 96.19 105 GLY A CA 1
ATOM 820 C C . GLY A 1 105 ? 8.760 -7.752 -17.663 1.00 96.19 105 GLY A C 1
ATOM 821 O O . GLY A 1 105 ? 9.554 -7.981 -18.587 1.00 96.19 105 GLY A O 1
ATOM 822 N N . LEU A 1 106 ? 8.767 -6.583 -17.017 1.00 96.38 106 LEU A N 1
ATOM 823 C CA . LEU A 1 106 ? 9.737 -5.530 -17.291 1.00 96.38 106 LEU A CA 1
ATOM 824 C C . LEU A 1 106 ? 11.097 -5.866 -16.678 1.00 96.38 106 LEU A C 1
ATOM 826 O O . LEU A 1 106 ? 12.100 -5.319 -17.141 1.00 96.38 106 LEU A O 1
ATOM 830 N N . ARG A 1 107 ? 11.172 -6.809 -15.730 1.00 94.94 107 ARG A N 1
ATOM 831 C CA . ARG A 1 107 ? 12.417 -7.283 -15.104 1.00 94.94 107 ARG A CA 1
ATOM 832 C C . ARG A 1 107 ? 13.241 -6.1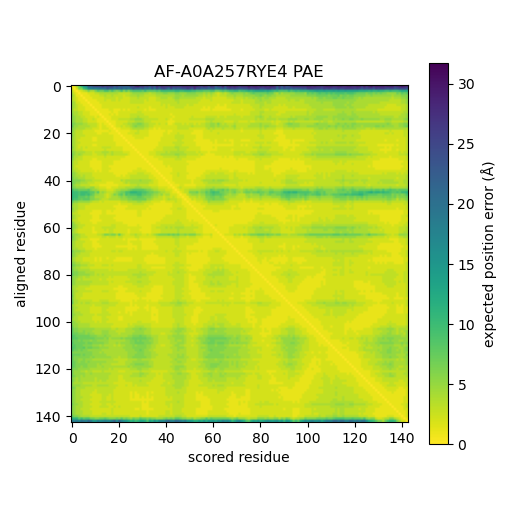33 -14.518 1.00 94.94 107 ARG A C 1
ATOM 834 O O . ARG A 1 107 ? 14.436 -6.015 -14.780 1.00 94.94 107 ARG A O 1
ATOM 841 N N . GLY A 1 108 ? 12.569 -5.230 -13.808 1.00 93.25 108 GLY A N 1
ATOM 842 C CA . GLY A 1 108 ? 13.160 -4.042 -13.185 1.00 93.25 108 GLY A CA 1
ATOM 843 C C . GLY A 1 108 ? 13.409 -2.862 -14.132 1.00 93.25 108 GLY A C 1
ATOM 844 O O . GLY A 1 108 ? 13.846 -1.807 -13.680 1.00 93.25 108 GLY A O 1
ATOM 845 N N . ARG A 1 109 ? 13.126 -2.993 -15.436 1.00 94.44 109 ARG A N 1
ATOM 846 C CA . ARG A 1 109 ? 13.161 -1.852 -16.366 1.00 94.44 109 ARG A CA 1
ATOM 847 C C . ARG A 1 109 ? 12.000 -0.900 -16.089 1.00 94.44 109 ARG A C 1
ATOM 849 O O . ARG A 1 109 ? 10.915 -1.331 -15.713 1.00 94.44 109 ARG A O 1
ATOM 856 N N . MET A 1 110 ? 12.213 0.392 -16.326 1.00 92.38 110 MET A N 1
ATOM 857 C CA . MET A 1 110 ? 11.172 1.401 -16.131 1.00 92.38 110 MET A CA 1
ATOM 858 C C . MET A 1 110 ? 10.308 1.564 -17.390 1.00 92.38 110 MET A C 1
ATOM 860 O O . MET A 1 110 ? 10.878 1.683 -18.481 1.00 92.38 110 MET A O 1
ATOM 864 N N . PRO A 1 111 ? 8.966 1.668 -17.266 1.00 93.62 111 PRO A N 1
ATOM 865 C CA . PRO A 1 111 ? 8.084 1.925 -18.403 1.00 93.62 111 PRO A CA 1
ATOM 866 C C . PRO A 1 111 ? 8.466 3.186 -19.187 1.00 93.62 111 PRO A C 1
ATOM 868 O O . PRO A 1 111 ? 8.531 3.158 -20.415 1.00 93.62 111 PRO A O 1
ATOM 871 N N . ALA A 1 112 ? 8.813 4.267 -18.478 1.00 93.38 112 ALA A N 1
ATOM 872 C CA . ALA A 1 112 ? 9.152 5.562 -19.072 1.00 93.38 112 ALA A CA 1
ATOM 873 C C . ALA A 1 112 ? 10.353 5.508 -20.036 1.00 93.38 112 ALA A C 1
ATOM 875 O O . ALA A 1 112 ? 10.399 6.265 -21.001 1.00 93.38 112 ALA A O 1
ATOM 876 N N . THR A 1 113 ? 11.311 4.606 -19.803 1.00 96.19 113 THR A N 1
ATOM 877 C CA . THR A 1 113 ? 12.495 4.429 -20.660 1.00 96.19 113 THR A CA 1
ATOM 878 C C . THR A 1 113 ? 12.380 3.234 -21.609 1.00 96.19 113 THR A C 1
ATOM 880 O O . THR A 1 113 ? 13.277 3.012 -22.415 1.00 96.19 113 THR A O 1
ATOM 883 N N . ASN A 1 114 ? 11.285 2.465 -21.541 1.00 96.44 114 ASN A N 1
ATOM 884 C CA . ASN A 1 114 ? 11.043 1.273 -22.361 1.00 96.44 114 ASN A CA 1
ATOM 885 C C . ASN A 1 114 ? 9.597 1.250 -22.902 1.00 96.44 114 ASN A C 1
ATOM 887 O O . ASN A 1 114 ? 8.859 0.298 -22.638 1.00 96.44 114 ASN A O 1
ATOM 891 N N . PRO A 1 115 ? 9.160 2.271 -23.660 1.00 96.44 115 PRO A N 1
ATOM 892 C CA . PRO A 1 115 ? 7.745 2.475 -23.986 1.00 96.44 115 PRO A CA 1
ATOM 893 C C . PRO A 1 115 ? 7.128 1.372 -24.859 1.00 96.44 115 PRO A C 1
ATOM 895 O O . PRO A 1 115 ? 5.952 1.051 -24.701 1.00 96.44 115 PRO A O 1
ATOM 898 N N . GLU A 1 116 ? 7.889 0.772 -25.779 1.00 97.25 116 GLU A N 1
ATOM 899 C CA . GLU A 1 116 ? 7.393 -0.341 -26.606 1.00 97.25 116 GLU A CA 1
ATOM 900 C C . GLU A 1 116 ? 7.169 -1.604 -25.776 1.00 97.25 116 GLU A C 1
ATOM 902 O O . GLU A 1 116 ? 6.107 -2.222 -25.868 1.00 97.25 116 GLU A O 1
ATOM 907 N N . LEU A 1 117 ? 8.136 -1.937 -24.914 1.00 96.44 117 LEU A N 1
ATOM 908 C CA . LEU A 1 117 ? 8.009 -3.045 -23.977 1.00 96.44 117 LEU A CA 1
ATOM 909 C C . LEU A 1 117 ? 6.825 -2.806 -23.038 1.00 96.44 117 LEU A C 1
ATOM 911 O O . LEU A 1 117 ? 5.954 -3.663 -22.952 1.00 96.44 117 LEU A O 1
ATOM 915 N N . ALA A 1 118 ? 6.752 -1.629 -22.411 1.00 96.44 118 ALA A N 1
ATOM 916 C CA . ALA A 1 118 ? 5.660 -1.241 -21.522 1.00 96.44 118 ALA A CA 1
ATOM 917 C C . ALA A 1 118 ? 4.293 -1.407 -22.191 1.00 96.44 118 ALA A C 1
ATOM 919 O O . ALA A 1 118 ? 3.403 -2.019 -21.616 1.00 96.44 118 ALA A O 1
ATOM 920 N N . ARG A 1 119 ? 4.140 -0.950 -23.440 1.00 96.38 119 ARG A N 1
ATOM 921 C CA . ARG A 1 119 ? 2.894 -1.127 -24.197 1.00 96.38 119 ARG A CA 1
ATOM 922 C C . ARG A 1 119 ? 2.552 -2.599 -24.419 1.00 96.38 119 ARG A C 1
ATOM 924 O O . ARG A 1 119 ? 1.396 -2.972 -24.275 1.00 96.38 119 ARG A O 1
ATOM 931 N N . SER A 1 120 ? 3.536 -3.427 -24.773 1.00 97.31 120 SER A N 1
ATOM 932 C CA . SER A 1 120 ? 3.313 -4.868 -24.976 1.00 97.31 120 SER A CA 1
ATOM 933 C C . SER A 1 120 ? 3.047 -5.645 -23.681 1.00 97.31 120 SER A C 1
ATOM 935 O O . SER A 1 120 ? 2.554 -6.766 -23.739 1.00 97.31 120 SER A O 1
ATOM 937 N N . GLN A 1 121 ? 3.392 -5.057 -22.535 1.00 97.69 121 GLN A N 1
ATOM 938 C CA . GLN A 1 121 ? 3.346 -5.681 -21.216 1.00 97.69 121 GLN A CA 1
ATOM 939 C C . GLN A 1 121 ? 2.387 -4.982 -20.245 1.00 97.69 121 GLN A C 1
ATOM 941 O O . GLN A 1 121 ? 2.398 -5.255 -19.046 1.00 97.69 121 GLN A O 1
ATOM 946 N N . PHE A 1 122 ? 1.562 -4.066 -20.741 1.00 97.94 122 PHE A N 1
ATOM 947 C CA . PHE A 1 122 ? 0.490 -3.499 -19.945 1.00 97.94 122 PHE A CA 1
ATOM 948 C C . PHE A 1 122 ? -0.617 -4.544 -19.799 1.00 97.94 122 PHE A C 1
ATOM 950 O O . PHE A 1 122 ? -1.116 -5.065 -20.798 1.00 97.94 122 PHE A O 1
ATOM 957 N N . GLY A 1 123 ? -0.978 -4.874 -18.561 1.00 97.62 123 GLY A N 1
ATOM 958 C CA . GLY A 1 123 ? -2.022 -5.849 -18.271 1.00 97.62 123 GLY A CA 1
ATOM 959 C C . GLY A 1 123 ? -3.420 -5.264 -18.449 1.00 97.62 123 GLY A C 1
ATOM 960 O O . GLY A 1 123 ? -4.196 -5.749 -19.268 1.00 97.62 123 GLY A O 1
ATOM 961 N N . GLY A 1 124 ? -3.760 -4.237 -17.666 1.00 97.50 124 GLY A N 1
ATOM 962 C CA . GLY A 1 124 ? -5.079 -3.593 -17.702 1.00 97.50 124 GLY A CA 1
ATOM 963 C C . GLY A 1 124 ? -6.240 -4.507 -17.281 1.00 97.50 124 GLY A C 1
ATOM 964 O O . GLY A 1 124 ? -7.391 -4.252 -17.630 1.00 97.50 124 GLY A O 1
ATOM 965 N N . VAL A 1 125 ? -5.943 -5.582 -16.549 1.00 97.88 125 VAL A N 1
ATOM 966 C CA . VAL A 1 125 ? -6.895 -6.608 -16.097 1.00 97.88 125 VAL A CA 1
ATOM 967 C C . VAL A 1 125 ? -6.737 -6.857 -14.596 1.00 97.88 125 VAL A C 1
ATOM 969 O O . VAL A 1 125 ? -5.676 -6.550 -14.050 1.00 97.88 125 VAL A O 1
ATOM 972 N N . PRO A 1 126 ? -7.744 -7.425 -13.908 1.00 97.94 126 PRO A N 1
ATOM 973 C CA . PRO A 1 126 ? -7.594 -7.825 -12.511 1.00 97.94 126 PRO A CA 1
ATOM 974 C C . PRO A 1 126 ? -6.405 -8.772 -12.307 1.00 97.94 126 PRO A C 1
ATOM 976 O O . PRO A 1 126 ? -6.224 -9.730 -13.061 1.00 97.94 126 PRO A O 1
ATOM 979 N N . ALA A 1 127 ? -5.607 -8.509 -11.276 1.00 98.19 127 ALA A N 1
ATOM 980 C CA . ALA A 1 127 ? -4.554 -9.403 -10.824 1.00 98.19 127 ALA A CA 1
ATOM 981 C C . ALA A 1 127 ? -5.150 -10.580 -10.028 1.00 98.19 127 ALA A C 1
ATOM 983 O O . ALA A 1 127 ? -6.253 -10.461 -9.476 1.00 98.19 127 ALA A O 1
ATOM 984 N N . PRO A 1 128 ? -4.435 -11.718 -9.930 1.00 97.12 128 PRO A N 1
ATOM 985 C CA . PRO A 1 128 ? -4.844 -12.819 -9.070 1.00 97.12 128 PRO A CA 1
ATOM 986 C C . PRO A 1 128 ? -5.116 -12.353 -7.640 1.00 97.12 128 PRO A C 1
ATOM 988 O O . PRO A 1 128 ? -4.427 -11.481 -7.109 1.00 97.12 128 PRO A O 1
ATOM 991 N N . PHE A 1 129 ? -6.124 -12.955 -7.020 1.00 97.88 129 PHE A N 1
ATOM 992 C CA . PHE A 1 129 ? -6.421 -12.700 -5.621 1.00 97.88 129 PHE A CA 1
ATOM 993 C C . PHE A 1 129 ? -5.357 -13.377 -4.764 1.00 97.88 129 PHE A C 1
ATOM 995 O O . PHE A 1 129 ? -4.968 -14.518 -5.015 1.00 97.88 129 PHE A O 1
ATOM 1002 N N . LEU A 1 130 ? -4.911 -12.658 -3.746 1.00 98.00 130 LEU A N 1
ATOM 1003 C CA . LEU A 1 130 ? -4.083 -13.177 -2.672 1.00 98.00 130 LEU A CA 1
ATOM 1004 C C . LEU A 1 130 ? -4.897 -13.136 -1.379 1.00 98.00 130 LEU A C 1
ATOM 1006 O O . LEU A 1 130 ? -5.948 -12.496 -1.311 1.00 98.00 130 LEU A O 1
ATOM 1010 N N . GLN A 1 131 ? -4.395 -13.788 -0.340 1.00 98.50 131 GLN A N 1
ATOM 1011 C CA . GLN A 1 131 ? -5.046 -13.812 0.961 1.00 98.50 131 GLN A CA 1
ATOM 1012 C C . GLN A 1 131 ? -4.118 -13.195 2.005 1.00 98.50 131 GLN A C 1
ATOM 1014 O O . GLN A 1 131 ? -2.970 -13.615 2.148 1.00 98.50 131 GLN A O 1
ATOM 1019 N N . LEU A 1 132 ? -4.602 -12.183 2.728 1.00 98.38 132 LEU A N 1
ATOM 1020 C CA . LEU A 1 132 ? -3.877 -11.585 3.846 1.00 98.38 132 LEU A CA 1
ATOM 1021 C C . LEU A 1 132 ? -4.213 -12.296 5.157 1.00 98.38 132 LEU A C 1
ATOM 1023 O O . LEU A 1 132 ? -5.345 -12.721 5.409 1.00 98.38 132 LEU A O 1
ATOM 1027 N N . ARG A 1 133 ? -3.222 -12.338 6.042 1.00 98.38 133 ARG A N 1
ATOM 1028 C CA . ARG A 1 133 ? -3.371 -12.643 7.462 1.00 98.38 133 ARG A CA 1
ATOM 1029 C C . ARG A 1 133 ? -3.033 -11.402 8.271 1.00 98.38 133 ARG A C 1
ATOM 1031 O O . ARG A 1 133 ? -2.064 -10.713 7.970 1.00 98.38 133 ARG A O 1
ATOM 1038 N N . LEU A 1 134 ? -3.852 -11.136 9.288 1.00 98.38 134 LEU A N 1
ATOM 1039 C CA . LEU A 1 134 ? -3.699 -10.015 10.212 1.00 98.38 134 LEU A CA 1
ATOM 1040 C C . LEU A 1 134 ? -3.682 -10.525 11.654 1.00 98.38 134 LEU A C 1
ATOM 1042 O O . LEU A 1 134 ? -4.565 -11.293 12.052 1.00 98.38 134 LEU A O 1
ATOM 1046 N N . ASP A 1 135 ? -2.711 -10.051 12.430 1.00 97.94 135 ASP A N 1
ATOM 1047 C CA . ASP A 1 135 ? -2.618 -10.263 13.875 1.00 97.94 135 ASP A CA 1
ATOM 1048 C C . ASP A 1 135 ? -2.111 -8.989 14.555 1.00 97.94 135 ASP A C 1
ATOM 1050 O O . ASP A 1 135 ? -0.952 -8.605 14.403 1.00 97.94 135 ASP A O 1
ATOM 1054 N N . GLY A 1 136 ? -2.997 -8.286 15.263 1.00 98.06 136 GLY A N 1
ATOM 1055 C CA . GLY A 1 136 ? -2.663 -6.987 15.837 1.00 98.06 136 GLY A CA 1
ATOM 1056 C C . GLY A 1 136 ? -2.267 -5.989 14.747 1.00 98.06 136 GLY A C 1
ATOM 1057 O O . GLY A 1 136 ? -3.074 -5.668 13.873 1.00 98.06 136 GLY A O 1
ATOM 1058 N N . ASP A 1 137 ? -1.029 -5.509 14.824 1.00 98.38 137 ASP A N 1
ATOM 1059 C CA . ASP A 1 137 ? -0.371 -4.641 13.845 1.00 98.38 137 ASP A CA 1
ATOM 1060 C C . ASP A 1 137 ? 0.576 -5.392 12.905 1.00 98.38 137 ASP A C 1
ATOM 1062 O O . ASP A 1 137 ? 1.408 -4.769 12.257 1.00 98.38 137 ASP A O 1
ATOM 1066 N N . ARG A 1 138 ? 0.455 -6.714 12.785 1.00 98.62 138 ARG A N 1
ATOM 1067 C CA . ARG A 1 138 ? 1.225 -7.519 11.834 1.00 98.62 138 ARG A CA 1
ATOM 1068 C C . ARG A 1 138 ? 0.356 -7.980 10.676 1.00 98.62 138 ARG A C 1
ATOM 1070 O O . ARG A 1 138 ? -0.798 -8.363 10.880 1.00 98.62 138 ARG A O 1
ATOM 1077 N N . ALA A 1 139 ? 0.936 -7.984 9.481 1.00 98.50 139 ALA A N 1
ATOM 1078 C CA . ALA A 1 139 ? 0.306 -8.476 8.265 1.00 98.50 139 ALA A CA 1
ATOM 1079 C C . ALA A 1 139 ? 1.284 -9.279 7.403 1.00 98.50 139 ALA A C 1
ATOM 1081 O O . ALA A 1 139 ? 2.447 -8.900 7.265 1.00 98.50 139 ALA A O 1
ATOM 1082 N N . TRP A 1 140 ? 0.803 -10.367 6.807 1.00 98.25 140 TRP A N 1
ATOM 1083 C CA . TRP A 1 140 ? 1.557 -11.189 5.859 1.00 98.25 140 TRP A CA 1
ATOM 1084 C C . TRP A 1 140 ? 0.615 -11.878 4.869 1.00 98.25 140 TRP A C 1
ATOM 1086 O O . TRP A 1 140 ? -0.590 -11.972 5.109 1.00 98.25 140 TRP A O 1
ATOM 1096 N N . LEU A 1 141 ? 1.161 -12.356 3.751 1.00 97.19 141 LEU A N 1
ATOM 1097 C CA . LEU A 1 141 ? 0.423 -13.207 2.820 1.00 97.19 141 LEU A CA 1
ATOM 1098 C C . LEU A 1 141 ? 0.288 -14.623 3.385 1.00 97.19 141 LEU A C 1
ATOM 1100 O O . LEU A 1 141 ? 1.242 -15.170 3.939 1.00 97.19 141 LEU A O 1
ATOM 1104 N N . GLU A 1 142 ? -0.887 -15.216 3.224 1.00 93.06 142 GLU A N 1
ATOM 1105 C CA . GLU A 1 142 ? -1.078 -16.651 3.410 1.00 93.06 142 GLU A CA 1
ATOM 1106 C C . GLU A 1 142 ? -0.330 -17.430 2.318 1.00 93.06 142 GLU A C 1
ATOM 1108 O O . GLU A 1 142 ? -0.313 -17.007 1.160 1.00 93.06 142 GLU A O 1
ATOM 1113 N N . GLY A 1 143 ? 0.329 -18.520 2.718 1.00 76.25 143 GLY A N 1
ATOM 1114 C CA . GLY A 1 143 ? 1.105 -19.396 1.834 1.00 76.25 143 GLY A CA 1
ATOM 1115 C C . GLY A 1 143 ? 0.296 -20.563 1.298 1.00 76.25 143 GLY A C 1
ATOM 1116 O O . GLY A 1 143 ? -0.610 -21.025 2.027 1.00 76.25 143 GLY A O 1
#

Foldseek 3Di:
DDDDDDDDDLDDQVLFFPDFAPWDWADDPQKIKTKGWDAQVGTHVPHDGDAGAMFIWMANDPSDPTAGAVNPRGADADDQQFRFQFTDKDADNQQKIKTFGAFPPCRNPDCVVVVVSNVVRGGRGIDDIWGWDDDPSYIDTDD

Secondary structure (DSSP, 8-state):
---------S---TTTBS--EEEEEEEETTEEEEEEEE-GGGBPTTS----SEEEEEEESSTT---EEGGGTSEEEE--TTSTTSEEEEEE-TTSEEEEEEEE-S-TT--GGG-HHHHHHTEEEEEPPPEEEEEETTEEEE--

Nearest PDB structures (foldseek):
  6frw-assembly1_A  TM=9.281E-01  e=1.827E-11  Erwinia tasmaniensis
  7ehs-assembly1_A  TM=9.308E-01  e=2.861E-11  Brenneria sp. EniD312
  7eht-assembly1_A  TM=9.303E-01  e=5.300E-11  Brenneria sp. EniD312
  7fdz-assembly1_A  TM=9.310E-01  e=5.300E-11  Brenneria sp. EniD312
  4d47-assembly1_A  TM=9.576E-01  e=1.454E-10  Erwinia amylovora ATCC 49946

Sequence (143 aa):
MMRWTLLDPLITADGVCNELERPHAVSYRGQYYVFWSTQATVFEQGGPVGPTGLYGMVAPSLFGPYRPINGSGLVLANPPSEPTQAYSWWVMGDLSVTSFVDYWGLRGRMPATNPELARSQFGGVPAPFLQLRLDGDRAWLEG

pLDDT: mean 96.38, std 4.33, range [61.91, 98.88]

Mean predicted aligned error: 3.13 Å

Radius of gyration: 16.22 Å; Cα contacts (8 Å, |Δi|>4): 284; chains: 1; bounding box: 46×36×45 Å